Protein AF-A0A139BQH1-F1 (afdb_monomer_lite)

Secondary structure (DSSP, 8-state):
-HHHHHHHHHHHHHHHHHHHHHHHHHHHHHHHHHHHHHHHTT--TTS-TT--HHHHHHHHHHHHHHHHHHHHHHHHHHHHHHHHHH-

Organism: NCBI:txid1796491

Radius of gyration: 30.37 Å; chains: 1; bounding box: 58×17×92 Å

pLDDT: mean 85.99, std 9.33, range [56.28, 97.88]

Foldseek 3Di:
DVVVVVVVVVVVVVVVVVVVVVVVVVVVVVLCVLQVLCVVVVHDSPDRSPPCPVVVVVVVVVVVVVVVVVVVVVVVVVVVVVVVVVD

Structure (mmCIF, N/CA/C/O backbone):
data_AF-A0A139BQH1-F1
#
_entry.id   AF-A0A139BQH1-F1
#
loop_
_atom_site.group_PDB
_atom_site.id
_atom_site.type_symbol
_atom_site.label_atom_id
_atom_site.label_alt_id
_atom_site.label_comp_id
_atom_site.label_asym_id
_atom_site.label_entity_id
_atom_site.label_seq_id
_atom_site.pdbx_PDB_ins_code
_atom_site.Cartn_x
_atom_site.Cartn_y
_atom_site.Cartn_z
_atom_site.occupancy
_atom_site.B_iso_or_equiv
_atom_site.auth_seq_id
_atom_site.auth_comp_id
_atom_site.auth_asym_id
_atom_site.auth_atom_id
_atom_site.pdbx_PDB_model_num
ATOM 1 N N . MET A 1 1 ? 35.331 -5.351 -34.764 1.00 62.06 1 MET A N 1
ATOM 2 C CA . MET A 1 1 ? 34.392 -4.317 -34.272 1.00 62.06 1 MET A CA 1
ATOM 3 C C . MET A 1 1 ? 32.952 -4.826 -34.164 1.00 62.06 1 MET A C 1
ATOM 5 O O . MET A 1 1 ? 32.408 -4.750 -33.074 1.00 62.06 1 MET A O 1
ATOM 9 N N . HIS A 1 2 ? 32.386 -5.464 -35.198 1.00 66.62 2 HIS A N 1
ATOM 10 C CA . HIS A 1 2 ? 30.995 -5.974 -35.220 1.00 66.62 2 HIS A CA 1
ATOM 11 C C . HIS A 1 2 ? 30.553 -6.882 -34.046 1.00 66.62 2 HIS A C 1
ATOM 13 O O . HIS A 1 2 ? 29.407 -6.814 -33.614 1.00 66.62 2 HIS A O 1
ATOM 19 N N . PHE A 1 3 ? 31.436 -7.734 -33.509 1.00 75.12 3 PHE A N 1
ATOM 20 C CA . PHE A 1 3 ? 31.081 -8.658 -32.418 1.00 75.12 3 PHE A CA 1
ATOM 21 C C . PHE A 1 3 ? 30.803 -7.937 -31.084 1.00 75.12 3 PHE A C 1
ATOM 23 O O . PHE A 1 3 ? 29.876 -8.295 -30.361 1.00 75.12 3 PHE A O 1
ATOM 30 N N . ILE A 1 4 ? 31.569 -6.886 -30.772 1.00 73.81 4 ILE A N 1
ATOM 31 C CA . ILE A 1 4 ? 31.435 -6.146 -29.508 1.00 73.81 4 ILE A CA 1
ATOM 32 C C . ILE A 1 4 ? 30.167 -5.286 -29.507 1.00 73.81 4 ILE A C 1
ATOM 34 O O . ILE A 1 4 ? 29.461 -5.242 -28.501 1.00 73.81 4 ILE A O 1
ATOM 38 N N . GLU A 1 5 ? 29.819 -4.675 -30.641 1.00 74.25 5 GLU A N 1
ATOM 39 C CA . GLU A 1 5 ? 28.593 -3.878 -30.770 1.00 74.25 5 GLU A CA 1
ATOM 40 C C . GLU A 1 5 ? 27.333 -4.729 -30.586 1.00 74.25 5 GLU A C 1
ATOM 42 O O . GLU A 1 5 ? 26.430 -4.346 -29.844 1.00 74.25 5 GLU A O 1
ATOM 47 N N . HIS A 1 6 ? 27.295 -5.932 -31.169 1.00 75.12 6 HIS A N 1
ATOM 48 C CA . HIS A 1 6 ? 26.166 -6.850 -31.004 1.00 75.12 6 HIS A CA 1
ATOM 49 C C . HIS A 1 6 ? 25.951 -7.260 -29.540 1.00 75.12 6 HIS A C 1
ATOM 51 O O . HIS A 1 6 ? 24.815 -7.321 -29.058 1.00 75.12 6 HIS A O 1
ATOM 57 N N . HIS A 1 7 ? 27.044 -7.513 -28.816 1.00 75.00 7 HIS A N 1
ATOM 58 C CA . HIS A 1 7 ? 26.994 -7.812 -27.389 1.00 75.00 7 HIS A CA 1
ATOM 59 C C . HIS A 1 7 ? 26.515 -6.608 -26.573 1.00 75.00 7 HIS A C 1
ATOM 61 O O . HIS A 1 7 ? 25.652 -6.773 -25.710 1.00 75.00 7 HIS A O 1
ATOM 67 N N . PHE A 1 8 ? 27.009 -5.405 -26.869 1.00 77.44 8 PHE A N 1
ATOM 68 C CA . PHE A 1 8 ? 26.622 -4.189 -26.156 1.00 77.44 8 PHE A CA 1
ATOM 69 C C . PHE A 1 8 ? 25.137 -3.854 -26.356 1.00 77.44 8 PHE A C 1
ATOM 71 O O . PHE A 1 8 ? 24.401 -3.683 -25.385 1.00 77.44 8 PHE A O 1
ATOM 78 N N . VAL A 1 9 ? 24.652 -3.903 -27.601 1.00 81.25 9 VAL A N 1
ATOM 79 C CA . VAL A 1 9 ? 23.231 -3.709 -27.939 1.00 81.25 9 VAL A CA 1
ATOM 80 C C . VAL A 1 9 ? 22.347 -4.763 -27.260 1.00 81.25 9 VAL A C 1
ATOM 82 O O . VAL A 1 9 ? 21.263 -4.458 -26.755 1.00 81.25 9 VAL A O 1
ATOM 85 N N . SER A 1 10 ? 22.811 -6.014 -27.189 1.00 86.50 10 SER A N 1
ATOM 86 C CA . SER A 1 10 ? 22.102 -7.085 -26.481 1.00 86.50 10 SER A CA 1
ATOM 87 C C . SER A 1 10 ? 22.017 -6.836 -24.968 1.00 86.50 10 SER A C 1
ATOM 89 O O . SER A 1 10 ? 20.979 -7.100 -24.355 1.00 86.50 10 SER A O 1
ATOM 91 N N . LEU A 1 11 ? 23.077 -6.308 -24.350 1.00 86.31 11 LEU A N 1
ATOM 92 C CA . LEU A 1 11 ? 23.086 -5.936 -22.932 1.00 86.31 11 LEU A CA 1
ATOM 93 C C . LEU A 1 11 ? 22.147 -4.757 -22.648 1.00 86.31 11 LEU A C 1
ATOM 95 O O . LEU A 1 11 ? 21.345 -4.833 -21.717 1.00 86.31 11 LEU A O 1
ATOM 99 N N . GLU A 1 12 ? 22.154 -3.720 -23.486 1.00 87.94 12 GLU A N 1
ATOM 100 C CA . GLU A 1 12 ? 21.215 -2.602 -23.355 1.00 87.94 12 GLU A CA 1
ATOM 101 C C . GLU A 1 12 ? 19.756 -3.051 -23.476 1.00 87.94 12 GLU A C 1
ATOM 103 O O . GLU A 1 12 ? 18.899 -2.626 -22.696 1.00 87.94 12 GLU A O 1
ATOM 108 N N . LYS A 1 13 ? 19.462 -3.944 -24.428 1.00 91.44 13 LYS A N 1
ATOM 109 C CA . LYS A 1 13 ? 18.117 -4.501 -24.608 1.00 91.44 13 LYS A CA 1
ATOM 110 C C . LYS A 1 13 ? 17.659 -5.266 -23.363 1.00 91.44 13 LYS A C 1
ATOM 112 O O . LYS A 1 13 ? 16.536 -5.053 -22.906 1.00 91.44 13 LYS A O 1
ATOM 117 N N . ARG A 1 14 ? 18.536 -6.086 -22.773 1.00 92.88 14 ARG A N 1
ATOM 118 C CA . ARG A 1 14 ? 18.259 -6.815 -21.523 1.00 92.88 14 ARG A CA 1
ATOM 119 C C . ARG A 1 14 ? 18.007 -5.875 -20.344 1.00 92.88 14 ARG A C 1
ATOM 121 O O . ARG A 1 14 ? 17.046 -6.075 -19.608 1.00 92.88 14 ARG A O 1
ATOM 128 N N . MET A 1 15 ? 18.797 -4.811 -20.203 1.00 94.50 15 MET A N 1
ATOM 129 C CA . MET A 1 15 ? 18.590 -3.808 -19.150 1.00 94.50 15 MET A CA 1
ATOM 130 C C . MET A 1 15 ? 17.259 -3.066 -19.307 1.00 94.50 15 MET A C 1
ATOM 132 O O . MET A 1 15 ? 16.566 -2.828 -18.319 1.00 94.50 15 MET A O 1
ATOM 136 N N . LYS A 1 16 ? 16.864 -2.727 -20.541 1.00 94.12 16 LYS A N 1
ATOM 137 C CA . LYS A 1 16 ? 15.557 -2.110 -20.826 1.00 94.12 16 LYS A CA 1
ATOM 138 C C . LYS A 1 16 ? 14.401 -3.048 -20.465 1.00 94.12 16 LYS A C 1
ATOM 140 O O . LYS A 1 16 ? 13.443 -2.608 -19.837 1.00 94.12 16 LYS A O 1
ATOM 145 N N . GLN A 1 17 ? 14.514 -4.335 -20.794 1.00 95.00 17 GLN A N 1
ATOM 146 C CA . GLN A 1 17 ? 13.514 -5.344 -20.429 1.00 95.00 17 GLN A CA 1
ATOM 147 C C . GLN A 1 17 ? 13.412 -5.540 -18.913 1.00 95.00 17 GLN A C 1
ATOM 149 O O . GLN A 1 17 ? 12.306 -5.537 -18.381 1.00 95.00 17 GLN A O 1
ATOM 154 N N . LEU A 1 18 ? 14.542 -5.637 -18.205 1.00 96.69 18 LEU A N 1
ATOM 155 C CA . LEU A 1 18 ? 14.548 -5.760 -16.745 1.00 96.69 18 LEU A CA 1
ATOM 156 C C . LEU A 1 18 ? 1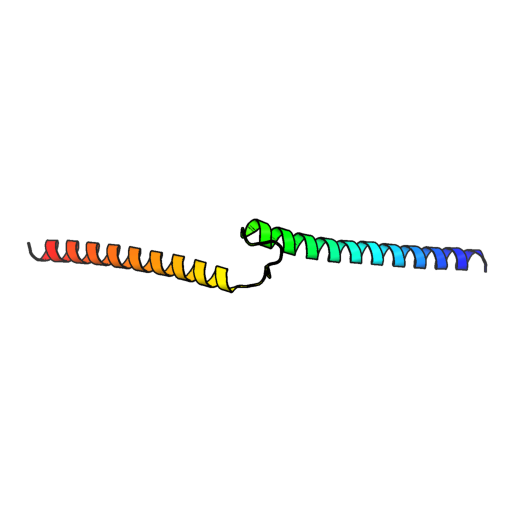3.880 -4.552 -16.078 1.00 96.69 18 LEU A C 1
ATOM 158 O O . LEU A 1 18 ? 13.044 -4.720 -15.196 1.00 96.69 18 LEU A O 1
ATOM 162 N N . LYS A 1 19 ? 14.194 -3.334 -16.536 1.00 94.44 19 LYS A N 1
ATOM 163 C CA . LYS A 1 19 ? 13.542 -2.110 -16.049 1.00 94.44 19 LYS A CA 1
ATOM 164 C C . LYS A 1 19 ? 12.035 -2.127 -16.303 1.00 94.44 19 LYS A C 1
ATOM 166 O O . LYS A 1 19 ? 11.281 -1.738 -15.419 1.00 94.44 19 LYS A O 1
ATOM 171 N N . ALA A 1 20 ? 11.596 -2.598 -17.470 1.00 96.12 20 ALA A N 1
ATOM 172 C CA . ALA A 1 20 ? 10.176 -2.705 -17.794 1.00 96.12 20 ALA A CA 1
ATOM 173 C C . ALA A 1 20 ? 9.448 -3.720 -16.896 1.00 96.12 20 ALA A C 1
ATOM 175 O O . ALA A 1 20 ? 8.360 -3.422 -16.412 1.00 96.12 20 ALA A O 1
ATOM 176 N N . VAL A 1 21 ? 10.063 -4.876 -16.624 1.00 96.94 21 VAL A N 1
ATOM 177 C CA . VAL A 1 21 ? 9.521 -5.892 -15.705 1.00 96.94 21 VAL A CA 1
ATOM 178 C C . VAL A 1 21 ? 9.453 -5.365 -14.271 1.00 96.94 21 VAL A C 1
ATOM 180 O O . VAL A 1 21 ? 8.447 -5.545 -13.594 1.00 96.94 21 VAL A O 1
ATOM 183 N N . LEU A 1 22 ? 10.492 -4.677 -13.797 1.00 97.38 22 LEU A N 1
ATOM 184 C CA . LEU A 1 22 ? 10.469 -4.068 -12.466 1.00 97.38 22 LEU A CA 1
ATOM 185 C C . LEU A 1 22 ? 9.396 -2.981 -12.367 1.00 97.38 22 LEU A C 1
ATOM 187 O O . LEU A 1 22 ? 8.669 -2.925 -11.379 1.00 97.38 22 LEU A O 1
ATOM 191 N N . LEU A 1 23 ? 9.254 -2.150 -13.402 1.00 97.12 23 LEU A N 1
ATOM 192 C CA . LEU A 1 23 ? 8.235 -1.108 -13.440 1.00 97.12 23 LEU A CA 1
ATOM 193 C C . LEU A 1 23 ? 6.823 -1.705 -13.426 1.00 97.12 23 LEU A C 1
ATOM 195 O O . LEU A 1 23 ? 5.978 -1.238 -12.667 1.00 97.12 23 LEU A O 1
ATOM 199 N N . SER A 1 24 ? 6.565 -2.753 -14.213 1.00 96.44 24 SER A N 1
ATOM 200 C CA . SER A 1 24 ? 5.261 -3.421 -14.214 1.00 96.44 24 SER A CA 1
ATOM 201 C C . SER A 1 24 ? 4.973 -4.118 -12.888 1.00 96.44 24 SER A C 1
ATOM 203 O O . SER A 1 24 ? 3.834 -4.087 -12.433 1.00 96.44 24 SER A O 1
ATOM 205 N N . PHE A 1 25 ? 5.990 -4.677 -12.228 1.00 97.88 25 PHE A N 1
ATOM 206 C CA . PHE A 1 25 ? 5.839 -5.270 -10.903 1.00 97.88 25 PHE A CA 1
ATOM 207 C C . PHE A 1 25 ? 5.478 -4.220 -9.846 1.00 97.88 25 PHE A C 1
ATOM 209 O O . PHE A 1 25 ? 4.557 -4.430 -9.062 1.00 97.88 25 PHE A O 1
ATOM 216 N N . VAL A 1 26 ? 6.143 -3.061 -9.858 1.00 97.62 26 VAL A N 1
ATOM 217 C CA . VAL A 1 26 ? 5.825 -1.946 -8.951 1.00 97.62 26 VAL A CA 1
ATOM 218 C C . VAL A 1 26 ? 4.416 -1.413 -9.211 1.00 97.62 26 VAL A C 1
ATOM 220 O O . VAL A 1 26 ? 3.644 -1.242 -8.270 1.00 97.62 26 VAL A O 1
ATOM 223 N N . LEU A 1 27 ? 4.049 -1.193 -10.477 1.00 97.12 27 LEU A N 1
ATOM 224 C CA . LEU A 1 27 ? 2.717 -0.709 -10.847 1.00 97.12 27 LEU A CA 1
ATOM 225 C C . LEU A 1 27 ? 1.622 -1.722 -10.491 1.00 97.12 27 LEU A C 1
ATOM 227 O O . LEU A 1 27 ? 0.618 -1.358 -9.882 1.00 97.12 27 LEU A O 1
ATOM 231 N N . GLY A 1 28 ? 1.827 -2.997 -10.818 1.00 97.31 28 GLY A N 1
ATOM 232 C CA . GLY A 1 28 ? 0.906 -4.078 -10.476 1.00 97.31 28 GLY A CA 1
ATOM 233 C C . GLY A 1 28 ? 0.762 -4.254 -8.967 1.00 97.31 28 GLY A C 1
ATOM 234 O O . GLY A 1 28 ? -0.355 -4.383 -8.474 1.00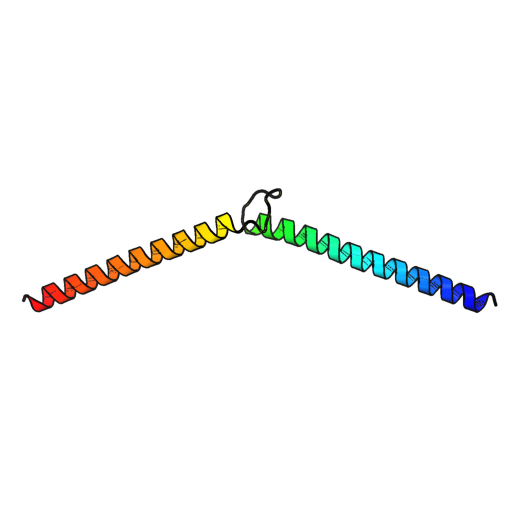 97.31 28 GLY A O 1
ATOM 235 N N . GLY A 1 29 ? 1.867 -4.179 -8.223 1.00 97.19 29 GLY A N 1
ATOM 236 C CA . GLY A 1 29 ? 1.869 -4.221 -6.763 1.00 97.19 29 GLY A CA 1
ATOM 237 C C . GLY A 1 29 ? 1.108 -3.051 -6.143 1.00 97.19 29 GLY A C 1
ATOM 238 O O . GLY A 1 29 ? 0.287 -3.264 -5.256 1.00 97.19 29 GLY A O 1
ATOM 239 N N . ALA A 1 30 ? 1.306 -1.830 -6.645 1.00 94.44 30 ALA A N 1
ATOM 240 C CA . ALA A 1 30 ? 0.588 -0.651 -6.163 1.00 94.44 30 ALA A CA 1
ATOM 241 C C . ALA A 1 30 ? -0.928 -0.759 -6.406 1.00 94.44 30 ALA A C 1
ATOM 243 O O . ALA A 1 30 ? -1.718 -0.526 -5.490 1.00 94.44 30 ALA A O 1
ATOM 244 N N . ILE A 1 31 ? -1.338 -1.167 -7.613 1.00 93.94 31 ILE A N 1
ATOM 245 C CA . ILE A 1 31 ? -2.755 -1.362 -7.962 1.00 93.94 31 ILE A CA 1
ATOM 246 C C . ILE A 1 31 ? -3.359 -2.506 -7.138 1.00 93.94 31 ILE A C 1
ATOM 248 O O . ILE A 1 31 ? -4.438 -2.359 -6.566 1.00 93.94 31 ILE A O 1
ATOM 252 N N . GLY A 1 32 ? -2.652 -3.631 -7.033 1.00 94.19 32 GLY A N 1
ATOM 253 C CA . GLY A 1 32 ? -3.081 -4.784 -6.248 1.00 94.19 32 GLY A CA 1
ATOM 254 C C . GLY A 1 32 ? -3.243 -4.448 -4.767 1.00 94.19 32 GLY A C 1
ATOM 255 O O . GLY A 1 32 ? -4.240 -4.831 -4.164 1.00 94.19 32 GLY A O 1
ATOM 256 N N . MET A 1 33 ? -2.320 -3.673 -4.190 1.00 91.81 33 MET A N 1
ATOM 257 C CA . MET A 1 33 ? -2.409 -3.223 -2.801 1.00 91.81 33 MET A CA 1
ATOM 258 C C . MET A 1 33 ? -3.580 -2.260 -2.592 1.00 91.81 33 MET A C 1
ATOM 260 O O . MET A 1 33 ? -4.311 -2.403 -1.617 1.00 91.81 33 MET A O 1
ATOM 264 N N . TRP A 1 34 ? -3.807 -1.322 -3.517 1.00 88.06 34 TRP A N 1
ATOM 265 C CA . TRP A 1 34 ? -4.956 -0.413 -3.465 1.00 88.06 34 TRP A CA 1
ATOM 266 C C . TRP A 1 34 ? -6.282 -1.180 -3.452 1.00 88.06 34 TRP A C 1
ATOM 268 O O . TRP A 1 34 ? -7.112 -0.989 -2.561 1.00 88.06 34 TRP A O 1
ATOM 278 N N . LEU A 1 35 ? -6.465 -2.086 -4.417 1.00 90.12 35 LEU A N 1
ATOM 279 C CA . LEU A 1 35 ? -7.673 -2.901 -4.528 1.00 90.12 35 LEU A CA 1
ATOM 280 C C . LEU A 1 35 ? -7.819 -3.851 -3.337 1.00 90.12 35 LEU A C 1
ATOM 282 O O . LEU A 1 35 ? -8.897 -3.934 -2.758 1.00 90.12 35 LEU A O 1
ATOM 286 N N . GLY A 1 36 ? -6.738 -4.515 -2.930 1.00 90.19 36 GLY A N 1
ATOM 287 C CA . GLY A 1 36 ? -6.730 -5.432 -1.794 1.00 90.19 36 GLY A CA 1
ATOM 288 C C . GLY A 1 36 ? -7.105 -4.748 -0.480 1.00 90.19 36 GLY A C 1
ATOM 289 O O . GLY A 1 36 ? -7.910 -5.285 0.277 1.00 90.19 36 GLY A O 1
ATOM 290 N N . VAL A 1 37 ? -6.593 -3.538 -0.223 1.00 88.31 37 VAL A N 1
ATOM 291 C CA . VAL A 1 37 ? -6.955 -2.759 0.971 1.00 88.31 37 VAL A CA 1
ATOM 292 C C . VAL A 1 37 ? -8.416 -2.312 0.923 1.00 88.31 37 VAL A C 1
ATOM 294 O O . VAL A 1 37 ? -9.094 -2.394 1.945 1.00 88.31 37 VAL A O 1
ATOM 297 N N . ASN A 1 38 ? -8.922 -1.874 -0.234 1.00 87.88 38 ASN A N 1
ATOM 298 C CA . ASN A 1 38 ? -10.320 -1.455 -0.353 1.00 87.88 38 ASN A CA 1
ATOM 299 C C . ASN A 1 38 ? -11.297 -2.632 -0.193 1.00 87.88 38 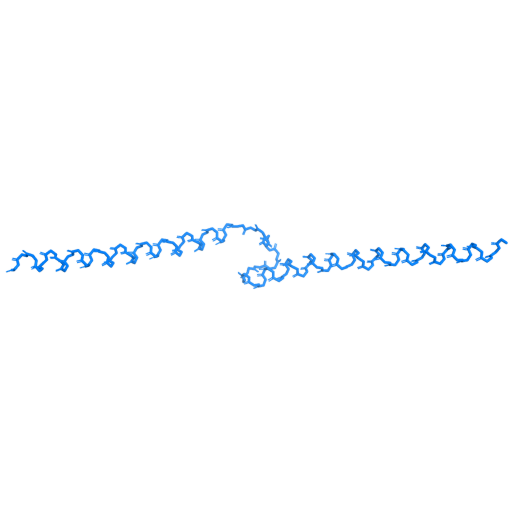ASN A C 1
ATOM 301 O O . ASN A 1 38 ? -12.248 -2.519 0.578 1.00 87.88 38 ASN A O 1
ATOM 305 N N . ILE A 1 39 ? -11.021 -3.778 -0.828 1.00 86.88 39 ILE A N 1
ATOM 306 C CA . ILE A 1 39 ? -11.825 -5.003 -0.671 1.00 86.88 39 ILE A CA 1
ATOM 307 C C . ILE A 1 39 ? -11.767 -5.497 0.777 1.00 86.88 39 ILE A C 1
ATOM 309 O O . ILE A 1 39 ? -12.805 -5.753 1.377 1.00 86.88 39 ILE A O 1
ATOM 313 N N . GLY A 1 40 ? -10.572 -5.579 1.370 1.00 84.25 40 GLY A N 1
ATOM 314 C CA . GLY A 1 40 ? -10.397 -6.073 2.739 1.00 84.25 40 GLY A CA 1
ATOM 315 C C . GLY A 1 40 ? -11.017 -5.182 3.820 1.00 84.25 40 GLY A C 1
ATOM 316 O O . GLY A 1 40 ? -11.244 -5.646 4.933 1.00 84.25 40 GLY A O 1
ATOM 317 N N . ARG A 1 41 ? -11.293 -3.909 3.515 1.00 82.06 41 ARG A N 1
ATOM 318 C CA . ARG A 1 41 ? -11.989 -2.972 4.414 1.00 82.06 41 ARG A CA 1
ATOM 319 C C . ARG A 1 41 ? -13.471 -2.799 4.083 1.00 82.06 41 ARG A C 1
ATOM 321 O O . ARG A 1 41 ? -14.106 -1.958 4.711 1.00 82.06 41 ARG A O 1
ATOM 328 N N . GLU A 1 42 ? -13.996 -3.544 3.108 1.00 79.75 42 GLU A N 1
ATOM 329 C CA . GLU A 1 42 ? -15.385 -3.447 2.631 1.00 79.75 42 GLU A CA 1
ATOM 330 C C . GLU A 1 42 ? -15.788 -2.018 2.213 1.00 79.75 42 GLU A C 1
ATOM 332 O O . GLU A 1 42 ? -16.947 -1.616 2.312 1.00 79.75 42 GLU A O 1
ATOM 337 N N . VAL A 1 43 ? -14.824 -1.224 1.733 1.00 79.88 43 VAL A N 1
ATOM 338 C CA . VAL A 1 43 ? -15.054 0.145 1.248 1.00 79.88 43 VAL A CA 1
ATOM 339 C C . VAL A 1 43 ? -15.063 0.182 -0.285 1.00 79.88 43 VAL A C 1
ATOM 341 O O . VAL A 1 43 ? -14.401 -0.638 -0.926 1.00 79.88 43 VAL A O 1
ATOM 344 N N . PRO A 1 44 ? -15.775 1.137 -0.921 1.00 82.69 44 PRO A N 1
ATOM 345 C CA . PRO A 1 44 ? -15.817 1.238 -2.380 1.00 82.69 44 PRO A CA 1
ATOM 346 C C . PRO A 1 44 ? -14.415 1.316 -2.995 1.00 82.69 44 PRO A C 1
ATOM 348 O O . PRO A 1 44 ? -13.566 2.049 -2.488 1.00 82.69 44 PRO A O 1
ATOM 351 N N . LEU A 1 45 ? -14.188 0.635 -4.124 1.00 76.88 45 LEU A N 1
ATOM 352 C CA . LEU A 1 45 ? -12.862 0.495 -4.756 1.00 76.88 45 LEU A CA 1
ATOM 353 C C . LEU A 1 45 ? -12.197 1.826 -5.149 1.00 76.88 45 LEU A C 1
ATOM 355 O O . LEU A 1 45 ? -10.971 1.902 -5.238 1.00 76.88 45 LEU A O 1
ATOM 359 N N . TYR A 1 46 ? -12.998 2.870 -5.364 1.00 73.00 46 TYR A N 1
ATOM 360 C CA . TYR A 1 46 ? -12.540 4.221 -5.701 1.00 73.00 46 TYR A CA 1
ATOM 361 C C . TYR A 1 46 ? -12.274 5.111 -4.479 1.00 73.00 46 TYR A C 1
ATOM 363 O O . TYR A 1 46 ? -11.827 6.247 -4.627 1.00 73.00 46 TYR A O 1
ATOM 371 N N . SER A 1 47 ? -12.536 4.620 -3.268 1.00 72.50 47 SER A N 1
ATOM 372 C CA . SER A 1 47 ? -12.220 5.341 -2.035 1.00 72.50 47 SER A CA 1
ATOM 373 C C . SER A 1 47 ? -10.709 5.374 -1.830 1.00 72.50 47 SER A C 1
ATOM 375 O O . SER A 1 47 ? -10.014 4.435 -2.213 1.00 72.50 47 SER A O 1
ATOM 377 N N . ASN A 1 48 ? -10.195 6.426 -1.190 1.00 75.31 48 ASN A N 1
ATOM 378 C CA . ASN A 1 48 ? -8.796 6.467 -0.771 1.00 75.31 48 ASN A CA 1
ATOM 379 C C . ASN A 1 48 ? -8.546 5.369 0.297 1.00 75.31 48 ASN A C 1
ATOM 381 O O . ASN A 1 48 ? -9.0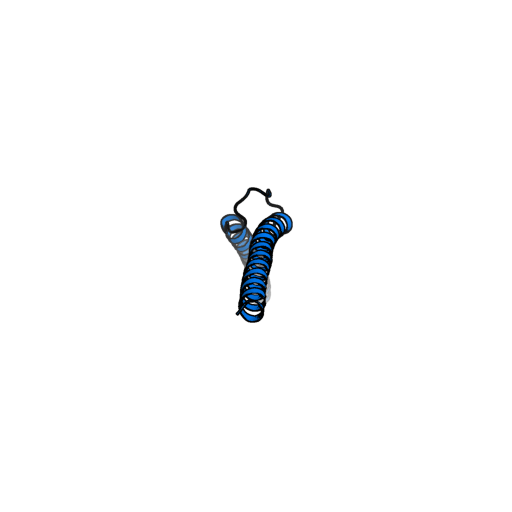21 5.532 1.427 1.00 75.31 48 ASN A O 1
ATOM 385 N N . PRO A 1 49 ? -7.792 4.292 -0.006 1.00 69.19 49 PRO A N 1
ATOM 386 C CA . PRO A 1 49 ? -7.546 3.166 0.900 1.00 69.19 49 PRO A CA 1
ATOM 387 C C . PRO A 1 49 ? -6.725 3.574 2.127 1.00 69.19 49 PRO A C 1
ATOM 389 O O . PRO A 1 49 ? -6.725 2.886 3.151 1.00 69.19 49 PRO A O 1
ATOM 392 N N . PHE A 1 50 ? -6.034 4.714 2.048 1.00 73.31 50 PHE A N 1
ATOM 393 C CA . PHE A 1 50 ? -5.235 5.281 3.130 1.00 73.31 50 PHE A CA 1
ATOM 394 C C . PHE A 1 50 ? -6.010 6.3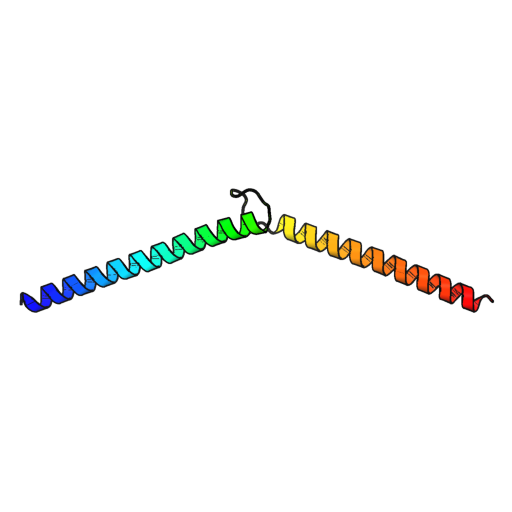07 3.962 1.00 73.31 50 PHE A C 1
ATOM 396 O O . PHE A 1 50 ? -5.434 6.948 4.839 1.00 73.31 50 PHE A O 1
ATOM 403 N N . ASN A 1 51 ? -7.316 6.470 3.728 1.00 73.00 51 ASN A N 1
ATOM 404 C CA . ASN A 1 51 ? -8.140 7.321 4.571 1.00 73.00 51 ASN A CA 1
ATOM 405 C C . ASN A 1 51 ? -8.323 6.672 5.952 1.00 73.00 51 ASN A C 1
ATOM 407 O O . ASN A 1 51 ? -9.024 5.674 6.115 1.00 73.00 51 ASN A O 1
ATOM 411 N N . THR A 1 52 ? -7.681 7.253 6.961 1.00 67.94 52 THR A N 1
ATOM 412 C CA . THR A 1 52 ? -7.667 6.757 8.343 1.00 67.94 52 THR A CA 1
ATOM 413 C C . THR A 1 52 ? -8.936 7.096 9.123 1.00 67.94 52 THR A C 1
ATOM 415 O O . THR A 1 52 ? -9.095 6.627 10.249 1.00 67.94 52 THR A O 1
ATOM 418 N N . LYS A 1 53 ? -9.865 7.876 8.549 1.00 71.19 53 LYS A N 1
ATOM 419 C CA . LYS A 1 53 ? -11.054 8.357 9.266 1.00 71.19 53 LYS A CA 1
ATOM 420 C C . LYS A 1 53 ? -11.944 7.210 9.766 1.00 71.19 53 LYS A C 1
ATOM 422 O O . LYS A 1 53 ? -12.341 7.247 10.926 1.00 71.19 53 LYS A O 1
ATOM 427 N N . SER A 1 54 ? -12.181 6.170 8.954 1.00 72.75 54 SER A N 1
ATOM 428 C CA . SER A 1 54 ? -12.994 5.019 9.393 1.00 72.75 54 SER A CA 1
ATOM 429 C C . SER A 1 54 ? -12.262 4.127 10.403 1.00 72.75 54 SER A C 1
ATOM 431 O O . SER A 1 54 ? -12.883 3.598 11.319 1.00 72.75 54 SER A O 1
ATOM 433 N N . LEU A 1 55 ? -10.934 4.017 10.297 1.00 74.81 55 LEU A N 1
ATOM 434 C CA . LEU A 1 55 ? -10.091 3.274 11.239 1.00 74.81 55 LEU A CA 1
ATOM 435 C C . LEU A 1 55 ? -10.084 3.925 12.623 1.00 74.81 55 LEU A C 1
ATOM 437 O O . LEU A 1 55 ? -10.309 3.249 13.621 1.00 74.81 55 LEU A O 1
ATOM 441 N N . ASN A 1 56 ? -9.888 5.243 12.680 1.00 76.06 56 ASN A N 1
ATOM 442 C CA . ASN A 1 56 ? -9.901 5.993 13.933 1.00 76.06 56 ASN A CA 1
ATOM 443 C C . ASN A 1 56 ? -11.274 5.947 14.607 1.00 76.06 56 ASN A C 1
ATOM 445 O O . ASN A 1 56 ? -11.338 5.824 15.826 1.00 76.06 56 ASN A O 1
ATOM 449 N N . GLN A 1 57 ? -12.363 6.011 13.831 1.00 78.69 57 GLN A N 1
ATOM 450 C CA . GLN A 1 57 ? -13.714 5.838 14.369 1.00 78.69 57 GLN A CA 1
ATOM 451 C C . GLN A 1 57 ? -13.908 4.430 14.934 1.00 78.69 57 GLN A C 1
ATOM 453 O O . GLN A 1 57 ? -14.257 4.304 16.098 1.00 78.69 57 GLN A O 1
ATOM 458 N N . LYS A 1 58 ? -13.544 3.380 14.186 1.00 81.38 58 LYS A N 1
ATOM 459 C CA . LYS A 1 58 ? -13.661 1.991 14.655 1.00 81.38 58 LYS A CA 1
ATOM 460 C C . LYS A 1 58 ? -12.841 1.721 15.919 1.00 81.38 58 LYS A C 1
ATOM 462 O O . LYS A 1 58 ? -13.309 1.032 16.815 1.00 81.38 58 LYS A O 1
ATOM 467 N N . ILE A 1 59 ? -11.630 2.276 16.014 1.00 84.44 59 ILE A N 1
ATOM 468 C CA . ILE A 1 59 ? -10.795 2.183 17.222 1.00 84.44 59 ILE A CA 1
ATOM 469 C C . ILE A 1 59 ? -11.457 2.920 18.388 1.00 84.44 59 ILE A C 1
ATOM 471 O O . ILE A 1 59 ? -11.500 2.392 19.499 1.00 84.44 59 ILE A O 1
ATOM 475 N N . LYS A 1 60 ? -11.985 4.124 18.146 1.00 85.12 60 LYS A N 1
ATOM 476 C CA . LYS A 1 60 ? -12.668 4.924 19.165 1.00 85.12 60 LYS A CA 1
ATOM 477 C C . LYS A 1 60 ? -13.923 4.225 19.689 1.00 85.12 60 LYS A C 1
ATOM 479 O O . LYS A 1 60 ? -14.104 4.191 20.901 1.00 85.12 60 LYS A O 1
ATOM 484 N N . ASP A 1 61 ? -14.716 3.620 18.811 1.00 86.44 61 ASP A N 1
ATOM 485 C CA . ASP A 1 61 ? -15.938 2.896 19.172 1.00 86.44 61 ASP A CA 1
ATOM 486 C C . ASP A 1 61 ? -15.612 1.644 19.998 1.00 86.44 61 ASP A C 1
ATOM 488 O O . ASP A 1 61 ? -16.167 1.449 21.076 1.00 86.44 61 ASP A O 1
ATOM 492 N N . VAL A 1 62 ? -14.625 0.847 19.567 1.00 89.62 62 VAL A N 1
ATOM 493 C CA . VAL A 1 62 ? -14.171 -0.342 20.315 1.00 89.62 62 VAL A CA 1
ATOM 494 C C . VAL A 1 62 ? -13.595 0.039 21.682 1.00 89.62 62 VAL A C 1
ATOM 496 O O . VAL A 1 62 ? -13.844 -0.644 22.677 1.00 89.62 62 VAL A O 1
ATOM 499 N N . THR A 1 63 ? -12.841 1.137 21.755 1.00 89.81 63 THR A N 1
ATOM 500 C CA . THR A 1 63 ? -12.258 1.624 23.014 1.00 89.81 63 THR A CA 1
ATOM 501 C C . THR A 1 63 ? -13.347 2.140 23.951 1.00 89.81 63 THR A C 1
ATOM 503 O O . THR A 1 63 ? -13.320 1.823 25.137 1.00 89.81 63 THR A O 1
ATOM 506 N N . GLY 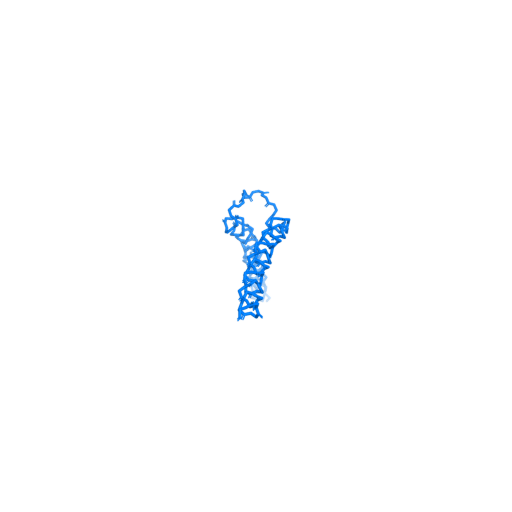A 1 64 ? -14.321 2.886 23.418 1.00 88.12 64 GLY A N 1
ATOM 507 C CA . GLY A 1 64 ? -15.476 3.388 24.161 1.00 88.12 64 GLY A CA 1
ATOM 508 C C . GLY A 1 64 ? -16.306 2.255 24.756 1.00 88.12 64 GLY A C 1
ATOM 509 O O . GLY A 1 64 ? -16.491 2.223 25.968 1.00 88.12 64 GLY A O 1
ATOM 510 N N . GLU A 1 65 ? -16.697 1.272 23.939 1.00 88.69 65 GLU A N 1
ATOM 511 C CA . GLU A 1 65 ? -17.436 0.097 24.418 1.00 88.69 65 GLU A CA 1
ATOM 512 C C . GLU A 1 65 ? -16.665 -0.684 25.487 1.00 88.69 65 GLU A C 1
ATOM 514 O O . GLU A 1 65 ? -17.250 -1.169 26.456 1.00 88.69 65 GLU A O 1
ATOM 519 N N . THR A 1 66 ? -15.351 -0.844 25.312 1.00 91.94 66 THR A N 1
ATOM 520 C CA . THR A 1 66 ? -14.520 -1.577 26.276 1.00 91.94 66 THR A CA 1
ATOM 521 C C . THR A 1 66 ? -14.456 -0.841 27.611 1.00 91.94 66 THR A C 1
ATOM 523 O O . THR A 1 66 ? -14.564 -1.463 28.668 1.00 91.94 66 THR A O 1
ATOM 526 N N . LEU A 1 67 ? -14.311 0.485 27.570 1.00 91.50 67 LEU A N 1
ATOM 527 C CA . LEU A 1 67 ? -14.236 1.321 28.763 1.00 91.50 67 LEU A CA 1
ATOM 528 C C . LEU A 1 67 ? -15.577 1.361 29.508 1.00 91.50 67 LEU A C 1
ATOM 530 O O . LEU A 1 67 ? -15.597 1.259 30.730 1.00 91.50 67 LEU A O 1
ATOM 534 N N . GLU A 1 68 ? -16.689 1.435 28.778 1.00 91.00 68 GLU A N 1
ATOM 535 C CA . GLU A 1 68 ? -18.045 1.419 29.332 1.00 91.00 68 GLU A CA 1
ATOM 536 C C . GLU A 1 68 ? -18.375 0.072 29.993 1.00 91.00 68 GLU A C 1
ATOM 538 O O . GLU A 1 68 ? -18.807 0.024 31.147 1.00 91.00 68 GLU A O 1
ATOM 543 N N . LYS A 1 69 ? -18.072 -1.044 29.315 1.00 91.50 69 LYS A N 1
ATOM 544 C CA . LYS A 1 69 ? -18.223 -2.399 29.876 1.00 91.50 69 LYS A CA 1
ATOM 545 C C . LYS A 1 69 ? -17.348 -2.597 31.118 1.00 91.50 69 LYS A C 1
ATOM 547 O O . LYS A 1 69 ? -17.809 -3.171 32.105 1.00 91.50 69 LYS A O 1
ATOM 552 N N . GLY A 1 70 ? -16.108 -2.105 31.087 1.00 91.62 70 GLY A N 1
ATOM 553 C CA . GLY A 1 70 ? -15.194 -2.139 32.229 1.00 91.62 70 GLY A CA 1
ATOM 554 C C . GLY A 1 70 ? -15.700 -1.314 33.414 1.00 91.62 70 GLY A C 1
ATOM 555 O O . GLY A 1 70 ? -15.701 -1.806 34.539 1.00 91.62 70 GLY A O 1
ATOM 556 N N . GLY A 1 71 ? -16.198 -0.100 33.161 1.00 92.19 71 GLY A N 1
ATOM 557 C CA . GLY A 1 71 ? -16.800 0.766 34.175 1.00 92.19 71 GLY A CA 1
ATOM 558 C C . GLY A 1 71 ? -17.991 0.105 34.868 1.00 92.19 71 GLY A C 1
ATOM 559 O O . GLY A 1 71 ? -18.011 0.015 36.092 1.00 92.19 71 GLY A O 1
ATOM 560 N N . HIS A 1 72 ? -18.920 -0.469 34.099 1.00 92.25 72 HIS A N 1
ATOM 561 C CA . HIS A 1 72 ? -20.062 -1.200 34.655 1.00 92.25 72 HIS A CA 1
ATOM 562 C C . HIS A 1 72 ? -19.662 -2.431 35.478 1.00 92.25 72 HIS A C 1
ATOM 564 O O . HIS A 1 72 ? -20.294 -2.729 36.494 1.00 92.25 72 HIS A O 1
ATOM 570 N N . ALA A 1 73 ? -18.630 -3.166 35.058 1.00 92.00 73 ALA A N 1
ATOM 571 C CA . ALA A 1 73 ? -18.129 -4.313 35.812 1.00 92.00 73 ALA A CA 1
ATOM 572 C C . ALA A 1 73 ? -17.497 -3.884 37.147 1.00 92.00 73 ALA A C 1
ATOM 574 O O . ALA A 1 73 ? -17.744 -4.512 38.180 1.00 92.00 73 ALA A O 1
ATOM 575 N N . LEU A 1 74 ? -16.725 -2.795 37.140 1.00 92.88 74 LEU A N 1
ATOM 576 C CA . LEU A 1 74 ? -16.135 -2.213 38.345 1.00 92.88 74 LEU A CA 1
ATOM 577 C C . LEU A 1 74 ? -17.205 -1.662 39.290 1.00 92.88 74 LEU A C 1
ATOM 579 O O . LEU A 1 74 ? -17.118 -1.889 40.491 1.00 92.88 74 LEU A O 1
ATOM 583 N N . GLU A 1 75 ? -18.233 -0.999 38.762 1.00 92.31 75 GLU A N 1
ATOM 584 C CA . GLU A 1 75 ? -19.334 -0.457 39.560 1.00 92.31 75 GLU A CA 1
ATOM 585 C C . GLU A 1 75 ? -20.144 -1.564 40.238 1.00 92.31 75 GLU A C 1
ATOM 587 O O . GLU A 1 75 ? -20.367 -1.500 41.445 1.00 92.31 75 GLU A O 1
ATOM 592 N N . LYS A 1 76 ? -20.493 -2.634 39.510 1.00 92.38 76 LYS A N 1
ATOM 593 C CA . LYS A 1 76 ? -21.147 -3.812 40.103 1.00 92.38 76 LYS A CA 1
ATOM 594 C C . LYS A 1 76 ? -20.288 -4.471 41.176 1.00 92.38 76 LYS A C 1
ATOM 596 O O . LYS A 1 76 ? -20.801 -4.850 42.221 1.00 92.38 76 LYS A O 1
ATOM 601 N N . THR A 1 77 ? -18.986 -4.590 40.928 1.00 92.12 77 THR A N 1
ATOM 602 C CA . THR A 1 77 ? -18.048 -5.160 41.906 1.00 92.12 77 THR A CA 1
ATOM 603 C C . THR A 1 77 ? -17.944 -4.270 43.147 1.00 92.12 77 THR A C 1
ATOM 605 O O . THR A 1 77 ? -17.939 -4.770 44.268 1.00 92.12 77 THR A O 1
ATOM 608 N N . GLY A 1 78 ? -17.902 -2.948 42.967 1.00 92.25 78 GLY A N 1
ATOM 609 C CA . GLY A 1 78 ? -17.886 -1.981 44.060 1.00 92.25 78 GLY A CA 1
ATOM 610 C C . GLY A 1 78 ? -19.170 -2.007 44.890 1.00 92.25 78 GLY A C 1
ATOM 611 O O . GLY A 1 78 ? -19.091 -1.974 46.116 1.00 92.25 78 GLY A O 1
ATOM 612 N N . GLN A 1 79 ? -20.333 -2.123 44.243 1.00 92.62 79 GLN A N 1
ATOM 613 C CA . GLN A 1 79 ? -21.626 -2.282 44.915 1.00 92.62 79 GLN A CA 1
ATOM 614 C C . GLN A 1 79 ? -21.690 -3.591 45.714 1.00 92.62 79 GLN A C 1
ATOM 616 O O . GLN A 1 79 ? -22.016 -3.552 46.896 1.00 92.62 79 GLN A O 1
ATOM 621 N N . ASP A 1 80 ? -21.283 -4.722 45.128 1.00 93.12 80 ASP A N 1
ATOM 622 C CA . ASP A 1 80 ? -21.292 -6.027 45.809 1.00 93.12 80 ASP A CA 1
ATOM 623 C C . ASP A 1 80 ? -20.354 -6.048 47.032 1.00 93.12 80 ASP A C 1
ATOM 625 O O . ASP A 1 80 ? -20.687 -6.593 48.085 1.00 93.12 80 ASP A O 1
ATOM 629 N N . LEU A 1 81 ? -19.194 -5.385 46.938 1.00 91.56 81 LEU A N 1
ATOM 630 C CA . LEU A 1 81 ? -18.294 -5.187 48.078 1.00 91.56 81 LEU A CA 1
ATOM 631 C C . LEU A 1 81 ? -18.910 -4.285 49.152 1.00 91.56 81 LEU A C 1
ATOM 633 O O . LEU A 1 81 ? -18.766 -4.563 50.340 1.00 91.56 81 LEU A O 1
ATOM 637 N N . GLN A 1 82 ? -19.586 -3.207 48.757 1.00 90.94 82 GLN A N 1
ATOM 638 C CA . GLN A 1 82 ? -20.191 -2.270 49.698 1.00 90.94 82 GLN A CA 1
ATOM 639 C C . GLN A 1 82 ? -21.381 -2.891 50.442 1.00 90.94 82 GLN A C 1
ATOM 641 O O . GLN A 1 82 ? -21.531 -2.651 51.640 1.00 90.94 82 GLN A O 1
ATOM 646 N N . ASP A 1 83 ? -22.178 -3.718 49.770 1.00 91.56 83 ASP A N 1
ATOM 647 C CA . ASP A 1 83 ? -23.289 -4.451 50.380 1.00 91.56 83 ASP A CA 1
ATOM 648 C C . ASP A 1 83 ? -22.785 -5.523 51.355 1.00 91.56 83 ASP A C 1
ATOM 650 O O . ASP A 1 83 ? -23.306 -5.637 52.464 1.00 91.56 83 ASP A O 1
ATOM 654 N N . LYS A 1 84 ? -21.695 -6.229 51.015 1.00 86.31 84 LYS A N 1
ATOM 655 C CA . LYS A 1 84 ? -21.021 -7.176 51.926 1.00 86.31 84 LYS A CA 1
ATOM 656 C C . LYS A 1 84 ? -20.421 -6.523 53.173 1.00 86.31 84 LYS A C 1
ATOM 658 O O . LYS A 1 84 ? -20.206 -7.221 54.153 1.00 86.31 84 LYS A O 1
ATOM 663 N N . LEU A 1 85 ? -20.109 -5.226 53.134 1.00 86.31 85 LEU A N 1
ATOM 664 C CA . LEU A 1 85 ? -19.555 -4.479 54.272 1.00 86.31 85 LEU A CA 1
ATOM 665 C C . LEU A 1 85 ? -20.634 -3.826 55.154 1.00 86.31 85 LEU A C 1
ATOM 667 O O . LEU A 1 85 ? -20.317 -3.350 56.243 1.00 86.31 85 LEU A O 1
ATOM 671 N N . LYS A 1 86 ? -21.884 -3.750 54.680 1.00 81.81 86 LYS A N 1
ATOM 672 C CA . LYS A 1 86 ? -23.033 -3.185 55.413 1.00 81.81 86 LYS A CA 1
ATOM 673 C C . LYS A 1 86 ? -23.876 -4.245 56.141 1.00 81.81 86 LYS A C 1
ATOM 675 O O . LYS A 1 86 ? -24.804 -3.873 56.863 1.00 81.81 86 LYS A O 1
ATOM 680 N N . HIS A 1 87 ? -23.576 -5.527 55.947 1.00 56.28 87 HIS A N 1
ATOM 681 C CA . HIS A 1 87 ? -24.115 -6.666 56.698 1.00 56.28 87 HIS A CA 1
ATOM 682 C C . HIS A 1 87 ? -23.055 -7.239 57.634 1.00 56.28 87 HIS A C 1
ATOM 684 O O . HIS A 1 87 ? -23.457 -7.696 58.726 1.00 56.28 87 HIS A O 1
#

Sequence (87 aa):
MHFIEHHFVSLEKRMKQLKAVLLSFVLGGAIGMWLGVNIGREVPLYSNPFNTKSLNQKIKDVTGETLEKGGHALEKTGQDLQDKLKH